Protein AF-A0A538P0R5-F1 (afdb_monomer_lite)

Sequence (95 aa):
RDFSPERFTDYALKLREGIENMRKLVYAFYNPNFSFRELTNKYPDLAGLVTDCLSGDVNKDFSRLWAAIDEFAPVPKPLPYGQPFSMLKTDTQSA

Structure (mmCIF, N/CA/C/O backbone):
data_AF-A0A538P0R5-F1
#
_entry.id   AF-A0A538P0R5-F1
#
loop_
_atom_site.group_PDB
_atom_site.id
_atom_site.type_symbol
_atom_site.label_atom_id
_atom_site.label_alt_id
_atom_site.label_comp_id
_atom_site.label_asym_id
_atom_site.label_entity_id
_atom_site.label_seq_id
_atom_site.pdbx_PDB_ins_code
_atom_site.Cartn_x
_atom_site.Cartn_y
_atom_site.Cartn_z
_atom_site.occupancy
_atom_site.B_iso_or_equiv
_atom_site.auth_seq_id
_atom_site.auth_comp_id
_atom_site.auth_asym_id
_atom_site.auth_atom_id
_atom_site.pdbx_PDB_model_num
ATOM 1 N N . ARG A 1 1 ? 23.349 -11.059 -26.737 1.00 85.12 1 ARG A N 1
ATOM 2 C CA . ARG A 1 1 ? 22.631 -10.921 -25.447 1.00 85.12 1 ARG A CA 1
ATOM 3 C C . ARG A 1 1 ? 21.596 -9.827 -25.640 1.00 85.12 1 ARG A C 1
ATOM 5 O O . ARG A 1 1 ? 21.954 -8.811 -26.216 1.00 85.12 1 ARG A O 1
ATOM 12 N N . ASP A 1 2 ? 20.347 -10.080 -25.272 1.00 92.75 2 ASP A N 1
ATOM 13 C CA . ASP A 1 2 ? 19.227 -9.163 -25.500 1.00 92.75 2 ASP A CA 1
ATOM 14 C C . ASP A 1 2 ? 19.040 -8.240 -24.285 1.00 92.75 2 ASP A C 1
ATOM 16 O O . ASP A 1 2 ? 18.983 -8.718 -23.151 1.00 92.75 2 ASP A O 1
ATOM 20 N N . PHE A 1 3 ? 18.998 -6.933 -24.535 1.00 92.62 3 PHE A N 1
ATOM 21 C CA . PHE A 1 3 ? 18.833 -5.867 -23.540 1.00 92.62 3 PHE A CA 1
ATOM 22 C C . PHE A 1 3 ? 17.717 -4.893 -23.938 1.00 92.62 3 PHE A C 1
ATOM 24 O O . PHE A 1 3 ? 17.699 -3.746 -23.494 1.00 92.62 3 PHE A O 1
ATOM 31 N N . SER A 1 4 ? 16.819 -5.334 -24.816 1.00 91.44 4 SER A N 1
ATOM 32 C CA . SER A 1 4 ? 15.667 -4.551 -25.245 1.00 91.44 4 SER A CA 1
ATOM 33 C C . SER A 1 4 ? 14.738 -4.221 -24.056 1.00 91.44 4 SER A C 1
ATOM 35 O O . SER A 1 4 ? 14.657 -5.011 -23.105 1.00 91.44 4 SER A O 1
ATOM 37 N N . PRO A 1 5 ? 14.065 -3.051 -24.042 1.00 88.88 5 PRO A N 1
ATOM 38 C CA . PRO A 1 5 ? 13.202 -2.621 -22.934 1.00 88.88 5 PRO A CA 1
ATOM 39 C C . PRO A 1 5 ? 12.126 -3.641 -22.542 1.00 88.88 5 PRO A C 1
ATOM 41 O O . PRO A 1 5 ? 11.789 -3.775 -21.365 1.00 88.88 5 PRO A O 1
ATOM 44 N N . GLU A 1 6 ? 11.629 -4.406 -23.511 1.00 90.94 6 GLU A N 1
ATOM 45 C CA . GLU A 1 6 ? 10.592 -5.424 -23.352 1.00 90.94 6 GLU A CA 1
ATOM 46 C C . GLU A 1 6 ? 11.011 -6.503 -22.347 1.00 90.94 6 GLU A C 1
ATOM 48 O O . GLU A 1 6 ? 10.171 -7.030 -21.612 1.00 90.94 6 GLU A O 1
ATOM 53 N N . ARG A 1 7 ? 12.320 -6.776 -22.238 1.00 93.69 7 ARG A N 1
ATOM 54 C CA . ARG A 1 7 ? 12.894 -7.708 -21.254 1.00 93.69 7 ARG A CA 1
ATOM 55 C C . ARG A 1 7 ? 12.687 -7.268 -19.804 1.00 93.69 7 ARG A C 1
ATOM 57 O O . ARG A 1 7 ? 12.810 -8.103 -18.911 1.00 93.69 7 ARG A O 1
ATOM 64 N N . PHE A 1 8 ? 12.372 -5.996 -19.567 1.00 91.88 8 PHE A N 1
ATOM 65 C CA . PHE A 1 8 ? 12.157 -5.415 -18.241 1.00 91.88 8 PHE A CA 1
ATOM 66 C C . PHE A 1 8 ? 10.674 -5.195 -17.907 1.00 91.88 8 PHE A C 1
ATOM 68 O O . PHE A 1 8 ? 10.377 -4.670 -16.834 1.00 91.88 8 PHE A O 1
ATOM 75 N N . THR A 1 9 ? 9.742 -5.605 -18.777 1.00 91.88 9 THR A N 1
ATOM 76 C CA . THR A 1 9 ? 8.295 -5.362 -18.608 1.00 91.88 9 THR A CA 1
ATOM 77 C C . THR A 1 9 ? 7.771 -5.875 -17.266 1.00 91.88 9 THR A C 1
ATOM 79 O O . THR A 1 9 ? 7.182 -5.109 -16.503 1.00 91.88 9 THR A O 1
ATOM 82 N N . ASP A 1 10 ? 8.054 -7.135 -16.929 1.00 93.25 10 ASP A N 1
ATOM 83 C CA . ASP A 1 10 ? 7.596 -7.752 -15.677 1.00 93.25 10 ASP A CA 1
ATOM 84 C C . ASP A 1 10 ? 8.197 -7.076 -14.442 1.00 93.25 10 ASP A C 1
ATOM 86 O O . ASP A 1 10 ? 7.523 -6.888 -13.429 1.00 93.25 10 ASP A O 1
ATOM 90 N N . TYR A 1 11 ? 9.471 -6.685 -14.525 1.00 92.50 11 TYR A N 1
ATOM 91 C CA . TYR A 1 11 ? 10.142 -5.949 -13.457 1.00 92.50 11 TYR A CA 1
ATOM 92 C C . TYR A 1 11 ? 9.487 -4.580 -13.242 1.00 92.50 11 TYR A C 1
ATOM 94 O O . TYR A 1 11 ? 9.173 -4.218 -12.110 1.00 92.50 11 TYR A O 1
ATOM 102 N N . ALA A 1 12 ? 9.227 -3.840 -14.322 1.00 91.81 12 ALA A N 1
ATOM 103 C CA . ALA A 1 12 ? 8.594 -2.528 -14.262 1.00 91.81 12 ALA A CA 1
ATOM 104 C C . ALA A 1 12 ? 7.144 -2.598 -13.755 1.00 91.81 12 ALA A C 1
ATOM 106 O O . ALA A 1 12 ? 6.697 -1.682 -13.067 1.00 91.81 12 ALA A O 1
ATOM 107 N N . LEU A 1 13 ? 6.393 -3.656 -14.079 1.00 90.81 13 LEU A N 1
ATOM 108 C CA . LEU A 1 13 ? 5.053 -3.891 -13.525 1.00 90.81 13 LEU A CA 1
ATOM 109 C C . LEU A 1 13 ? 5.112 -4.081 -12.005 1.00 90.81 13 LEU A C 1
ATOM 111 O O . LEU A 1 13 ? 4.506 -3.295 -11.278 1.00 90.81 13 LEU A O 1
ATOM 115 N N . LYS A 1 14 ? 5.932 -5.027 -11.530 1.00 91.62 14 LYS A N 1
ATOM 116 C CA . LYS A 1 14 ? 6.095 -5.308 -10.093 1.00 91.62 14 LYS A CA 1
ATOM 117 C C . LYS A 1 14 ? 6.578 -4.090 -9.310 1.00 91.62 14 LYS A C 1
ATOM 119 O O . LYS A 1 14 ? 6.047 -3.775 -8.251 1.00 91.62 14 LYS A O 1
ATOM 124 N N . LEU A 1 15 ? 7.563 -3.366 -9.846 1.00 91.75 15 LEU A N 1
ATOM 125 C CA . LEU A 1 15 ? 8.090 -2.161 -9.208 1.00 91.75 15 LEU A CA 1
ATOM 126 C C . LEU A 1 15 ? 6.999 -1.097 -9.021 1.00 91.75 15 LEU A C 1
ATOM 128 O O . LEU A 1 15 ? 6.912 -0.487 -7.958 1.00 91.75 15 LEU A O 1
ATOM 132 N N . ARG A 1 16 ? 6.153 -0.879 -10.035 1.00 91.31 16 ARG A N 1
ATOM 133 C CA . ARG A 1 16 ? 5.061 0.101 -9.958 1.00 91.31 16 ARG A CA 1
ATOM 134 C C . ARG A 1 16 ? 3.981 -0.300 -8.967 1.00 91.31 16 ARG A C 1
ATOM 136 O O . ARG A 1 16 ? 3.530 0.555 -8.213 1.00 91.31 16 ARG A O 1
ATOM 143 N N . GLU A 1 17 ? 3.594 -1.571 -8.947 1.00 90.81 17 GLU A N 1
ATOM 144 C CA . GLU A 1 17 ? 2.637 -2.097 -7.967 1.00 90.81 17 GLU A CA 1
ATOM 145 C C . GLU A 1 17 ? 3.137 -1.875 -6.533 1.00 90.81 17 GLU A C 1
ATOM 147 O O . GLU A 1 17 ? 2.416 -1.307 -5.708 1.00 90.81 17 GLU A O 1
ATOM 152 N N . GLY A 1 18 ? 4.400 -2.218 -6.263 1.00 91.75 18 GLY A N 1
ATOM 153 C CA . GLY A 1 18 ? 5.025 -1.990 -4.961 1.00 91.75 18 GLY A CA 1
ATOM 154 C C . GLY A 1 18 ? 5.089 -0.509 -4.568 1.00 91.75 18 GLY A C 1
ATOM 155 O O . GLY A 1 18 ? 4.754 -0.155 -3.436 1.00 91.75 18 GLY A O 1
ATOM 156 N N . ILE A 1 19 ? 5.457 0.378 -5.503 1.00 92.31 19 ILE A N 1
ATOM 157 C CA . ILE A 1 19 ? 5.474 1.834 -5.271 1.00 92.31 19 ILE A CA 1
ATOM 158 C C . ILE A 1 19 ? 4.070 2.356 -4.945 1.00 92.31 19 ILE A C 1
ATOM 160 O O . ILE A 1 19 ? 3.916 3.152 -4.018 1.00 92.31 19 ILE A O 1
ATOM 164 N N . GLU A 1 20 ? 3.038 1.909 -5.662 1.00 93.12 20 GLU A N 1
ATOM 165 C CA . GLU A 1 20 ? 1.659 2.329 -5.401 1.00 93.12 20 GLU A CA 1
ATOM 166 C C . GLU A 1 20 ? 1.156 1.856 -4.031 1.00 93.12 20 GLU A C 1
ATOM 168 O O . GLU A 1 20 ? 0.497 2.623 -3.324 1.00 93.12 20 GLU A O 1
ATOM 173 N N . ASN A 1 21 ? 1.510 0.639 -3.610 1.00 92.81 21 ASN A N 1
ATOM 174 C CA . ASN A 1 21 ? 1.198 0.142 -2.269 1.00 92.81 21 ASN A CA 1
ATOM 175 C C . ASN A 1 21 ? 1.907 0.963 -1.177 1.00 92.81 21 ASN A C 1
ATOM 177 O O . ASN A 1 21 ? 1.263 1.395 -0.220 1.00 92.81 21 ASN A O 1
ATOM 181 N N . MET A 1 22 ? 3.194 1.280 -1.357 1.00 92.00 22 MET A N 1
ATOM 182 C CA . MET A 1 22 ? 3.929 2.161 -0.439 1.00 92.00 22 MET A CA 1
ATOM 183 C C . MET A 1 22 ? 3.333 3.566 -0.371 1.00 92.00 22 MET A C 1
ATOM 185 O O . MET A 1 22 ? 3.211 4.143 0.708 1.00 92.00 22 MET A O 1
ATOM 189 N N . ARG A 1 23 ? 2.922 4.122 -1.513 1.00 93.38 23 ARG A N 1
ATOM 190 C CA . ARG A 1 23 ? 2.303 5.447 -1.575 1.00 93.38 23 ARG A CA 1
ATOM 191 C C . ARG A 1 23 ? 1.000 5.483 -0.779 1.00 93.38 23 ARG A C 1
ATOM 193 O O . ARG A 1 23 ? 0.810 6.395 0.018 1.00 93.38 23 ARG A O 1
ATOM 200 N N . LYS A 1 24 ? 0.129 4.483 -0.938 1.00 93.50 24 LYS A N 1
ATOM 201 C CA . LYS A 1 24 ? -1.110 4.371 -0.148 1.00 93.50 24 LYS A CA 1
ATOM 202 C C . LYS A 1 24 ? -0.821 4.264 1.348 1.00 93.50 24 LYS A C 1
ATOM 204 O O . LYS A 1 24 ? -1.448 4.973 2.130 1.00 93.50 24 LYS A O 1
ATOM 209 N N . LEU A 1 25 ? 0.160 3.444 1.728 1.00 92.38 25 LEU A N 1
ATOM 210 C CA . LEU A 1 25 ? 0.575 3.271 3.120 1.00 92.38 25 LEU A CA 1
ATOM 211 C C . LEU A 1 25 ? 1.037 4.589 3.752 1.00 92.38 25 LEU A C 1
ATOM 213 O O . LEU A 1 25 ? 0.576 4.942 4.833 1.00 92.38 25 LEU A O 1
ATOM 217 N N . VAL A 1 26 ? 1.918 5.328 3.073 1.00 93.25 26 VAL A N 1
ATOM 218 C CA . VAL A 1 26 ? 2.438 6.618 3.556 1.00 93.25 26 VAL A CA 1
ATOM 219 C C . VAL A 1 26 ? 1.306 7.633 3.723 1.00 93.25 26 VAL A C 1
ATOM 221 O O . VAL A 1 26 ? 1.236 8.309 4.746 1.00 93.25 26 VAL A O 1
ATOM 224 N N . TYR A 1 27 ? 0.390 7.715 2.754 1.00 93.62 27 TYR A N 1
ATOM 225 C CA . TYR A 1 27 ? -0.758 8.625 2.832 1.00 93.62 27 TYR A CA 1
ATOM 226 C C . TYR A 1 27 ? -1.693 8.286 3.996 1.00 93.62 27 TYR A C 1
ATOM 228 O O . TYR A 1 27 ? -2.144 9.195 4.693 1.00 93.62 27 TYR A O 1
ATOM 236 N N . ALA A 1 28 ? -1.959 6.999 4.230 1.00 94.06 28 ALA A N 1
ATOM 237 C CA . ALA A 1 28 ? -2.746 6.560 5.375 1.00 94.06 28 ALA A CA 1
ATOM 238 C C . ALA A 1 28 ? -2.029 6.877 6.695 1.00 94.06 28 ALA A C 1
ATOM 240 O O . ALA A 1 28 ? -2.625 7.474 7.582 1.00 94.06 28 ALA A O 1
ATOM 241 N N . PHE A 1 29 ? -0.738 6.551 6.802 1.00 92.25 29 PHE A N 1
ATOM 242 C CA . PHE A 1 29 ? 0.054 6.737 8.020 1.00 92.25 29 PHE A CA 1
ATOM 243 C C . PHE A 1 29 ? 0.113 8.190 8.500 1.00 92.25 29 PHE A C 1
ATOM 245 O O . PHE A 1 29 ? 0.032 8.443 9.698 1.00 92.25 29 PHE A O 1
ATOM 252 N N . TYR A 1 30 ? 0.243 9.144 7.576 1.00 93.94 30 TYR A N 1
ATOM 253 C CA . TYR A 1 30 ? 0.278 10.569 7.915 1.00 93.94 30 TYR A CA 1
ATOM 254 C C . TYR A 1 30 ? -1.109 11.209 8.045 1.00 93.94 30 TYR A C 1
ATOM 256 O O . TYR A 1 30 ? -1.202 12.406 8.326 1.00 93.94 30 TYR A O 1
ATOM 264 N N . ASN A 1 31 ? -2.193 10.453 7.858 1.00 94.81 31 ASN A N 1
ATOM 265 C CA . ASN A 1 31 ? -3.524 10.972 8.120 1.00 94.81 31 ASN A CA 1
ATOM 266 C C . ASN A 1 31 ? -3.771 11.049 9.640 1.00 94.81 31 ASN A C 1
ATOM 268 O O . ASN A 1 31 ? -3.645 10.033 10.321 1.00 94.81 31 ASN A O 1
ATOM 272 N N . PRO A 1 32 ? -4.175 12.210 10.187 1.00 93.88 32 PRO A N 1
ATOM 273 C CA . PRO A 1 32 ? -4.382 12.367 11.628 1.00 93.88 32 PRO A CA 1
ATOM 274 C C . PRO A 1 32 ? -5.504 11.486 12.199 1.00 93.88 32 PRO A C 1
ATOM 276 O O . PRO A 1 32 ? -5.526 11.251 13.403 1.00 93.88 32 PRO A O 1
ATOM 279 N N . ASN A 1 33 ? -6.418 10.995 11.356 1.00 91.44 33 ASN A N 1
ATOM 280 C CA . ASN A 1 33 ? -7.532 10.133 11.753 1.00 91.44 33 ASN A CA 1
ATOM 281 C C . ASN A 1 33 ? -7.213 8.636 11.606 1.00 91.44 33 ASN A C 1
ATOM 283 O O . ASN A 1 33 ? -8.100 7.803 11.782 1.00 91.44 33 ASN A O 1
ATOM 287 N N . PHE A 1 34 ? -5.979 8.279 11.239 1.00 94.62 34 PHE A N 1
ATOM 288 C CA . PHE A 1 34 ? -5.588 6.892 11.027 1.00 94.62 34 PHE A CA 1
ATOM 289 C C . PHE A 1 34 ? -4.716 6.353 12.159 1.00 94.62 34 PHE A C 1
ATOM 291 O O . PHE A 1 34 ? -3.747 6.973 12.593 1.00 94.62 34 PHE A O 1
ATOM 298 N N . SER A 1 35 ? -5.019 5.126 12.580 1.00 94.06 35 SER A N 1
ATOM 299 C CA . SER A 1 35 ? -4.231 4.376 13.550 1.00 94.06 35 SER A CA 1
ATOM 300 C C . SER A 1 35 ? -4.223 2.894 13.193 1.00 94.06 35 SER A C 1
ATOM 302 O O . SER A 1 35 ? -5.270 2.249 13.120 1.00 94.06 35 SER A O 1
ATOM 304 N N . PHE A 1 36 ? -3.032 2.305 13.053 1.00 92.94 36 PHE A N 1
ATOM 305 C CA . PHE A 1 36 ? -2.894 0.857 12.840 1.00 92.94 36 PHE A CA 1
ATOM 306 C C . PHE A 1 36 ? -3.498 0.031 13.981 1.00 92.94 36 PHE A C 1
ATOM 308 O O . PHE A 1 36 ? -3.983 -1.079 13.758 1.00 92.94 36 PHE A O 1
ATOM 315 N N . ARG A 1 37 ? -3.502 0.572 15.205 1.00 94.12 37 ARG A N 1
ATOM 316 C CA . ARG A 1 37 ? -4.145 -0.078 16.351 1.00 94.12 37 ARG A CA 1
ATOM 317 C C . ARG A 1 37 ? -5.659 -0.119 16.169 1.00 94.12 37 ARG A C 1
ATOM 319 O O . ARG A 1 37 ? -6.265 -1.156 16.387 1.00 94.12 37 ARG A O 1
ATOM 326 N N . GLU A 1 38 ? -6.271 0.990 15.769 1.00 95.88 38 GLU A N 1
ATOM 327 C CA . GLU A 1 38 ? -7.724 1.054 15.570 1.00 95.88 38 GLU A CA 1
ATOM 328 C C . GLU A 1 38 ? -8.163 0.179 14.394 1.00 95.88 38 GLU A C 1
ATOM 330 O O . GLU A 1 38 ? -9.148 -0.553 14.508 1.00 95.88 38 GLU A O 1
ATOM 335 N N . LEU A 1 39 ? -7.372 0.167 13.316 1.00 95.50 39 LEU A N 1
ATOM 336 C CA . LEU A 1 39 ? -7.574 -0.724 12.178 1.00 95.50 39 LEU A CA 1
ATOM 337 C C . LEU A 1 39 ? -7.558 -2.197 12.606 1.00 95.50 39 LEU A C 1
ATOM 339 O O . LEU A 1 39 ? -8.498 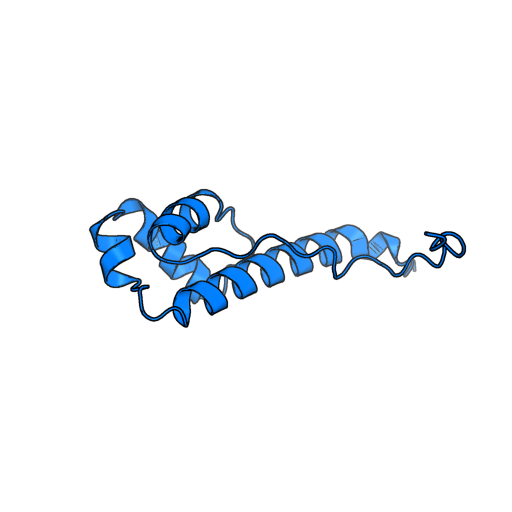-2.924 12.305 1.00 95.50 39 LEU A O 1
ATOM 343 N N . THR A 1 40 ? -6.519 -2.638 13.321 1.00 95.06 40 THR A N 1
ATOM 344 C CA . THR A 1 40 ? -6.385 -4.047 13.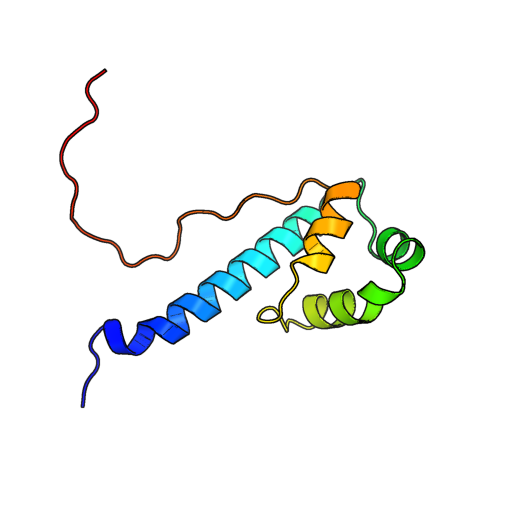743 1.00 95.06 40 THR A CA 1
ATOM 345 C C . THR A 1 40 ? -7.358 -4.435 14.858 1.00 95.06 40 THR A C 1
ATOM 347 O O . THR A 1 40 ? -7.754 -5.593 14.936 1.00 95.06 40 THR A O 1
ATOM 350 N N . ASN A 1 41 ? -7.828 -3.485 15.672 1.00 96.06 41 ASN A N 1
ATOM 351 C CA . ASN A 1 41 ? -8.926 -3.723 16.613 1.00 96.06 41 ASN A CA 1
ATOM 352 C C . ASN A 1 41 ? -10.254 -3.998 15.887 1.00 96.06 41 ASN A C 1
ATOM 354 O O . ASN A 1 41 ? -11.009 -4.871 16.311 1.00 96.06 41 ASN A O 1
ATOM 358 N N . LYS A 1 42 ? -10.551 -3.255 14.810 1.00 96.62 42 LYS A N 1
ATOM 359 C CA . LYS A 1 42 ? -11.776 -3.437 14.012 1.00 96.62 42 LYS A CA 1
ATOM 360 C C . LYS A 1 42 ? -11.683 -4.636 13.064 1.00 96.62 42 LYS A C 1
ATOM 362 O O . LYS A 1 42 ? -12.672 -5.338 12.872 1.00 96.62 42 LYS A O 1
ATOM 367 N N . TYR A 1 43 ? -10.500 -4.875 12.502 1.00 96.56 43 TYR A N 1
ATOM 368 C CA . TYR A 1 43 ? -10.209 -5.942 11.545 1.00 96.56 43 TYR A CA 1
ATOM 369 C C . TYR A 1 43 ? -8.982 -6.762 11.985 1.00 96.56 43 TYR A C 1
ATOM 371 O O . TYR A 1 43 ? -7.880 -6.572 11.455 1.00 96.56 43 TYR A O 1
ATOM 379 N N . PRO A 1 44 ? -9.141 -7.671 12.967 1.00 94.62 44 PRO A N 1
ATOM 380 C CA . PRO A 1 44 ? -8.029 -8.457 13.509 1.00 94.62 44 PRO A CA 1
ATOM 381 C C . PRO A 1 44 ? -7.340 -9.354 12.475 1.00 94.62 44 PRO A C 1
ATOM 383 O O . PRO A 1 44 ? -6.143 -9.617 12.579 1.00 94.62 44 PRO A O 1
ATOM 386 N N . ASP A 1 45 ? -8.075 -9.787 11.448 1.00 94.50 45 ASP A N 1
ATOM 387 C CA . ASP A 1 45 ? -7.576 -10.577 10.319 1.00 94.50 45 ASP A CA 1
ATOM 388 C C . ASP A 1 45 ? -6.515 -9.836 9.487 1.00 94.50 45 ASP A C 1
ATOM 390 O O . ASP A 1 45 ? -5.674 -10.470 8.851 1.00 94.50 45 ASP A O 1
ATOM 394 N N . LEU A 1 46 ? -6.496 -8.499 9.532 1.00 94.75 46 LEU A N 1
ATOM 395 C CA . LEU A 1 46 ? -5.551 -7.681 8.767 1.00 94.75 46 LEU A CA 1
ATOM 396 C C . LEU A 1 46 ? -4.210 -7.473 9.468 1.00 94.75 46 LEU A C 1
ATOM 398 O O . LEU A 1 46 ? -3.302 -6.921 8.850 1.00 94.75 46 LE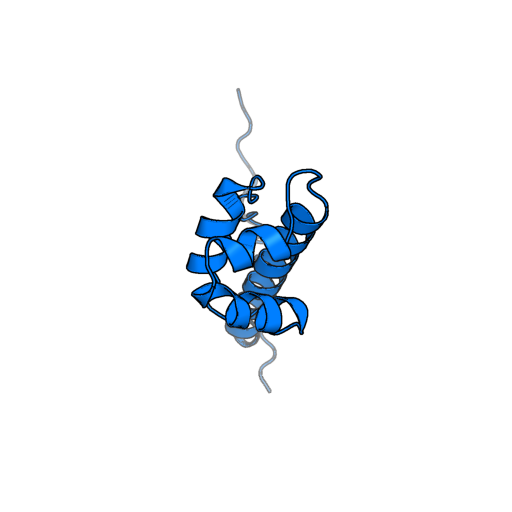U A O 1
ATOM 402 N N . ALA A 1 47 ? -4.046 -7.916 10.718 1.00 92.62 47 ALA A N 1
ATOM 403 C CA . ALA A 1 47 ? -2.801 -7.719 11.462 1.00 92.62 47 ALA A CA 1
ATOM 404 C C . ALA A 1 47 ? -1.581 -8.281 10.710 1.00 92.62 47 ALA A C 1
ATOM 406 O O . ALA A 1 47 ? -0.564 -7.599 10.603 1.00 92.62 47 ALA A O 1
ATOM 407 N N . GLY A 1 48 ? -1.713 -9.469 10.106 1.00 91.75 48 GLY A N 1
ATOM 408 C CA . GLY A 1 48 ? -0.657 -10.061 9.278 1.00 91.75 48 GLY A CA 1
ATOM 409 C C . GLY A 1 48 ? -0.326 -9.218 8.043 1.00 91.75 48 GLY A C 1
ATOM 410 O O . GLY A 1 48 ? 0.842 -8.946 7.784 1.00 91.75 48 GLY A O 1
ATOM 411 N N . LEU A 1 49 ? -1.346 -8.716 7.336 1.00 91.00 49 LEU A N 1
ATOM 412 C CA . LEU A 1 49 ? -1.156 -7.855 6.162 1.00 91.00 49 LEU A CA 1
ATOM 413 C C . LEU A 1 49 ? -0.503 -6.515 6.524 1.00 91.00 49 LEU A C 1
ATOM 415 O O . LEU A 1 49 ? 0.332 -6.017 5.774 1.00 91.00 49 LEU A O 1
ATOM 419 N N . VAL A 1 50 ? -0.847 -5.936 7.677 1.00 90.69 50 VAL A N 1
ATOM 420 C CA . VAL A 1 50 ? -0.199 -4.716 8.179 1.00 90.69 50 VAL A CA 1
ATOM 421 C C . VAL A 1 50 ? 1.281 -4.976 8.463 1.00 90.69 50 VAL A C 1
ATOM 423 O O . VAL A 1 50 ? 2.124 -4.183 8.045 1.00 90.69 50 VAL A O 1
ATOM 426 N N . THR A 1 51 ? 1.615 -6.088 9.124 1.00 90.12 51 THR A N 1
ATOM 427 C CA . THR A 1 51 ? 3.011 -6.470 9.384 1.00 90.12 51 THR A CA 1
ATOM 428 C C . THR A 1 51 ? 3.788 -6.692 8.089 1.00 90.12 51 THR A C 1
ATOM 430 O O . THR A 1 51 ? 4.873 -6.131 7.939 1.00 90.12 51 THR A O 1
ATOM 433 N N . ASP A 1 52 ? 3.223 -7.439 7.141 1.00 89.94 52 ASP A N 1
ATOM 434 C CA . ASP A 1 52 ? 3.836 -7.686 5.834 1.00 89.94 52 ASP A CA 1
ATOM 435 C C . ASP A 1 52 ? 4.129 -6.367 5.107 1.00 89.94 52 ASP A C 1
ATOM 437 O O . ASP A 1 52 ? 5.264 -6.114 4.695 1.00 89.94 52 ASP A O 1
ATOM 441 N N . CYS A 1 53 ? 3.135 -5.479 5.043 1.00 86.94 53 CYS A N 1
ATOM 442 C CA . CYS A 1 53 ? 3.253 -4.179 4.392 1.00 86.94 53 CYS A CA 1
ATOM 443 C C . CYS A 1 53 ? 4.330 -3.295 5.048 1.00 86.94 53 CYS A C 1
ATOM 445 O O . CYS A 1 53 ? 5.181 -2.738 4.355 1.00 86.94 53 CYS A O 1
ATOM 447 N N . LEU A 1 54 ? 4.354 -3.214 6.386 1.00 87.44 54 LEU A N 1
ATOM 448 C CA . LEU A 1 54 ? 5.335 -2.420 7.139 1.00 87.44 54 LEU A CA 1
ATOM 449 C C . LEU A 1 54 ? 6.757 -2.995 7.082 1.00 87.44 54 LEU A C 1
ATOM 451 O O . LEU A 1 54 ? 7.723 -2.246 7.214 1.00 87.44 54 LEU A O 1
ATOM 455 N N . SER A 1 55 ? 6.897 -4.306 6.873 1.00 89.00 55 SER A N 1
ATOM 456 C CA . SER A 1 55 ? 8.197 -4.967 6.699 1.00 89.00 55 SER A CA 1
ATOM 457 C C . SER A 1 55 ? 8.805 -4.771 5.303 1.00 89.00 55 SER A C 1
ATOM 459 O O . SER A 1 55 ? 9.960 -5.132 5.081 1.00 89.00 55 SER A O 1
ATOM 461 N N . GLY A 1 56 ? 8.050 -4.169 4.376 1.00 83.12 56 GLY A N 1
ATOM 462 C CA . GLY A 1 56 ? 8.480 -3.905 3.003 1.00 83.12 56 GLY A CA 1
ATOM 463 C C . GLY A 1 56 ? 8.062 -4.973 1.990 1.00 83.12 56 GLY A C 1
ATOM 464 O O . GLY A 1 56 ? 8.463 -4.887 0.829 1.00 83.12 56 GLY A O 1
ATOM 465 N N . ASP A 1 57 ? 7.230 -5.945 2.375 1.00 88.81 57 ASP A N 1
ATOM 466 C CA . ASP A 1 57 ? 6.653 -6.920 1.444 1.00 88.81 57 ASP A CA 1
ATOM 467 C C . ASP A 1 57 ? 5.448 -6.322 0.703 1.00 88.81 57 ASP A C 1
ATOM 469 O O . ASP A 1 57 ? 4.284 -6.618 0.964 1.00 88.81 57 ASP A O 1
ATOM 473 N N . VAL A 1 58 ? 5.745 -5.400 -0.211 1.00 85.31 58 VAL A N 1
ATOM 474 C CA . VAL A 1 58 ? 4.758 -4.521 -0.861 1.00 85.31 58 VAL A CA 1
ATOM 475 C C . VAL A 1 58 ? 4.164 -5.101 -2.144 1.00 85.31 58 VAL A C 1
ATOM 477 O O . VAL A 1 58 ? 3.351 -4.443 -2.785 1.00 85.31 58 VAL A O 1
ATOM 480 N N . ASN A 1 59 ? 4.550 -6.319 -2.528 1.00 83.81 59 ASN A N 1
ATOM 481 C CA . ASN A 1 59 ? 4.123 -6.963 -3.779 1.00 83.81 59 ASN A CA 1
ATOM 482 C C . ASN A 1 59 ? 3.013 -8.011 -3.568 1.00 83.81 59 ASN A C 1
ATOM 484 O O . ASN A 1 59 ? 2.761 -8.836 -4.445 1.00 83.81 59 ASN A O 1
ATOM 488 N N . LYS A 1 60 ? 2.365 -8.000 -2.400 1.00 85.81 60 LYS A N 1
ATOM 489 C CA . LYS A 1 60 ? 1.198 -8.828 -2.080 1.00 85.81 60 LYS A CA 1
ATOM 490 C C . LYS A 1 60 ? -0.105 -8.143 -2.488 1.00 85.81 60 LYS A C 1
ATOM 492 O O . LYS A 1 60 ? -0.164 -6.927 -2.684 1.00 85.81 60 LYS A O 1
ATOM 497 N N . ASP A 1 61 ? -1.171 -8.935 -2.575 1.00 88.69 61 ASP A N 1
ATOM 498 C CA . ASP A 1 61 ? -2.513 -8.390 -2.741 1.00 88.69 61 ASP A CA 1
ATOM 499 C C . ASP A 1 61 ? -2.990 -7.735 -1.437 1.00 88.69 61 ASP A C 1
ATOM 501 O O . ASP A 1 61 ? -3.413 -8.393 -0.486 1.00 88.69 61 ASP A O 1
ATOM 505 N N . PHE A 1 62 ? -2.925 -6.407 -1.413 1.00 91.88 62 PHE A N 1
ATOM 506 C CA . PHE A 1 62 ? -3.406 -5.575 -0.314 1.00 91.88 62 PHE A CA 1
ATOM 507 C C . PHE A 1 62 ? -4.797 -4.991 -0.572 1.00 91.88 62 PHE A C 1
ATOM 509 O O . PHE A 1 62 ? -5.221 -4.098 0.159 1.00 91.88 62 PHE A O 1
ATOM 516 N N . SER A 1 63 ? -5.543 -5.469 -1.574 1.00 92.25 63 SER A N 1
ATOM 517 C CA . SER A 1 63 ? -6.868 -4.922 -1.913 1.00 92.25 63 SER A CA 1
ATOM 518 C C . SER A 1 63 ? -7.802 -4.878 -0.703 1.00 92.25 63 SER A C 1
ATOM 520 O O . SER A 1 63 ? -8.463 -3.867 -0.458 1.00 92.25 63 SER A O 1
ATOM 522 N N . ARG A 1 64 ? -7.789 -5.939 0.117 1.00 94.31 64 ARG A N 1
ATOM 523 C CA . ARG A 1 64 ? -8.560 -5.997 1.365 1.00 94.31 64 ARG A CA 1
ATOM 524 C C . ARG A 1 64 ? -8.077 -4.984 2.408 1.00 94.31 64 ARG A C 1
ATOM 526 O O . ARG A 1 64 ? -8.913 -4.355 3.055 1.00 94.31 64 ARG A O 1
ATOM 533 N N . LEU A 1 65 ? -6.760 -4.820 2.557 1.00 94.25 65 LEU A N 1
ATOM 534 C CA . LEU A 1 65 ? -6.156 -3.851 3.474 1.00 94.25 65 LEU A CA 1
ATOM 535 C C . LEU A 1 65 ? -6.540 -2.419 3.080 1.00 94.25 65 LEU A C 1
ATOM 537 O O . LEU A 1 65 ? -6.999 -1.658 3.925 1.00 94.25 65 LEU A O 1
ATOM 541 N N . TRP A 1 66 ? -6.425 -2.071 1.796 1.00 94.88 66 TRP A N 1
ATOM 542 C CA . TRP A 1 66 ? -6.777 -0.739 1.300 1.00 94.88 66 TRP A CA 1
ATOM 543 C C . TRP A 1 66 ? -8.262 -0.432 1.454 1.00 94.88 66 TRP A C 1
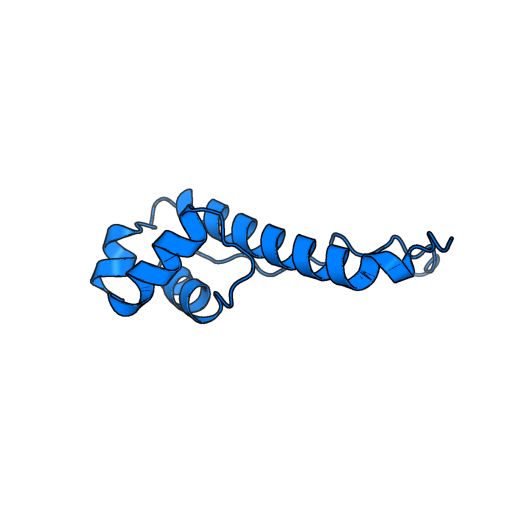ATOM 545 O O . TRP A 1 66 ? -8.592 0.664 1.887 1.00 94.88 66 TRP A O 1
ATOM 555 N N . ALA A 1 67 ? -9.144 -1.398 1.184 1.00 95.00 67 ALA A N 1
ATOM 556 C CA . ALA A 1 67 ? -10.578 -1.224 1.404 1.00 95.00 67 ALA A CA 1
ATOM 557 C C . ALA A 1 67 ? -10.913 -0.931 2.877 1.00 95.00 67 ALA A C 1
ATOM 559 O O . ALA A 1 67 ? -11.769 -0.101 3.155 1.00 95.00 67 ALA A O 1
ATOM 560 N N . ALA A 1 68 ? -10.226 -1.585 3.819 1.00 95.19 68 ALA A N 1
ATOM 561 C CA . ALA 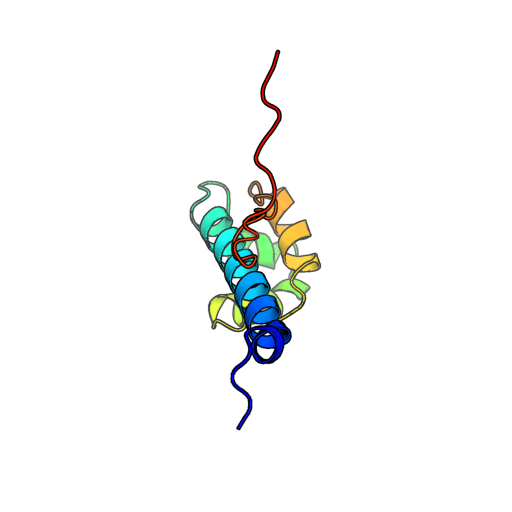A 1 68 ? -10.421 -1.336 5.245 1.00 95.19 68 ALA A CA 1
ATOM 562 C C . ALA A 1 68 ? -9.834 0.010 5.698 1.00 95.19 68 ALA A C 1
ATOM 564 O O . ALA A 1 68 ? -10.439 0.691 6.520 1.00 95.19 68 ALA A O 1
ATOM 565 N N . ILE A 1 69 ? -8.670 0.401 5.170 1.00 94.69 69 ILE A N 1
ATOM 566 C CA . ILE A 1 69 ? -8.031 1.691 5.475 1.00 94.69 69 ILE A CA 1
ATOM 567 C C . ILE A 1 69 ? -8.869 2.867 4.961 1.00 94.69 69 ILE A C 1
ATOM 569 O O . ILE A 1 69 ? -8.926 3.887 5.645 1.00 94.69 69 ILE A O 1
ATOM 573 N N . ASP A 1 70 ? -9.552 2.717 3.822 1.00 95.12 70 ASP A N 1
ATOM 574 C CA . ASP A 1 70 ? -10.384 3.772 3.217 1.00 95.12 70 ASP A CA 1
ATOM 575 C C . ASP A 1 70 ? -11.552 4.218 4.120 1.00 95.12 70 ASP A C 1
ATOM 577 O O . ASP A 1 70 ? -12.066 5.325 3.985 1.00 95.12 70 ASP A O 1
ATOM 581 N N . GLU A 1 71 ? -11.929 3.400 5.109 1.00 94.56 71 GLU A N 1
ATOM 582 C CA . GLU A 1 71 ? -12.907 3.768 6.142 1.00 94.56 71 GLU A CA 1
ATOM 583 C C . GLU A 1 71 ? -12.359 4.745 7.198 1.00 94.56 71 GLU A C 1
ATOM 585 O O . GLU A 1 71 ? -13.141 5.394 7.893 1.00 94.56 71 GLU A O 1
ATOM 590 N N . PHE A 1 72 ? -11.034 4.837 7.345 1.00 93.19 72 PHE A N 1
ATOM 591 C CA . PHE A 1 72 ? -10.351 5.666 8.348 1.00 93.19 72 PHE A CA 1
ATOM 592 C C . PHE A 1 72 ? -9.627 6.860 7.717 1.00 93.19 72 PHE A C 1
ATOM 594 O O . PHE A 1 72 ? -9.595 7.950 8.289 1.00 93.19 72 PHE A O 1
ATOM 601 N N . ALA A 1 73 ? -9.034 6.665 6.538 1.00 94.56 73 ALA A N 1
ATOM 602 C CA . ALA A 1 73 ? -8.285 7.685 5.821 1.00 94.56 73 ALA A CA 1
ATOM 603 C C . ALA A 1 73 ? -8.447 7.524 4.304 1.00 94.56 73 ALA A C 1
ATOM 605 O O . ALA A 1 73 ? -8.402 6.401 3.814 1.00 94.56 73 ALA A O 1
ATOM 606 N N . PRO A 1 74 ? -8.554 8.630 3.542 1.00 93.56 74 PRO A N 1
ATOM 607 C CA . PRO A 1 74 ? -8.700 8.582 2.095 1.00 93.56 74 PRO A CA 1
ATOM 608 C C . PRO A 1 74 ? -7.504 7.882 1.448 1.00 93.56 74 PRO A C 1
ATOM 610 O O . PRO A 1 74 ? -6.372 8.381 1.492 1.00 93.56 74 PRO A O 1
ATOM 613 N N . VAL A 1 75 ? -7.765 6.749 0.798 1.00 93.81 75 VAL A N 1
ATOM 614 C CA . VAL A 1 75 ? -6.749 6.025 0.036 1.00 93.81 75 VAL A CA 1
ATOM 615 C C . VAL A 1 75 ? -6.638 6.656 -1.350 1.00 93.81 75 VAL A C 1
ATOM 617 O O . VAL A 1 75 ? -7.619 6.732 -2.097 1.00 93.81 75 VAL A O 1
ATOM 620 N N . PRO A 1 76 ? -5.448 7.122 -1.759 1.00 92.75 76 PRO A N 1
ATOM 621 C CA . PRO A 1 76 ? -5.331 7.792 -3.036 1.00 92.75 76 PRO A CA 1
ATOM 622 C C . PRO A 1 76 ? -5.468 6.801 -4.201 1.00 92.75 76 PRO A C 1
ATOM 624 O O . PRO A 1 76 ? -4.946 5.683 -4.176 1.00 92.75 76 PRO A O 1
ATOM 627 N N . LYS A 1 77 ? -6.123 7.249 -5.276 1.00 92.12 77 LYS A N 1
ATOM 628 C CA . LYS A 1 77 ? -6.258 6.475 -6.519 1.00 92.12 77 LYS A CA 1
ATOM 629 C C . LYS A 1 77 ? -4.894 6.251 -7.184 1.00 92.12 77 LYS A C 1
ATOM 631 O O . LYS A 1 77 ? -4.033 7.126 -7.045 1.00 92.12 77 LYS A O 1
ATOM 636 N N . PRO A 1 78 ? -4.694 5.133 -7.909 1.00 90.06 78 PRO A N 1
ATOM 637 C CA . PRO A 1 78 ? -3.466 4.892 -8.658 1.00 90.06 78 PRO A CA 1
ATOM 638 C C . PRO A 1 78 ? -3.168 6.007 -9.656 1.00 90.06 78 PRO A C 1
ATOM 640 O O . PRO A 1 78 ? -4.081 6.543 -10.288 1.00 90.06 78 PRO A O 1
ATOM 643 N N . LEU A 1 79 ? -1.890 6.341 -9.803 1.00 89.06 79 LEU A N 1
ATOM 644 C CA . LEU A 1 79 ? -1.439 7.347 -10.757 1.00 89.06 79 LEU A CA 1
ATOM 645 C C . LEU A 1 79 ? -0.972 6.680 -12.061 1.00 89.06 79 LEU A C 1
ATOM 647 O O . LEU A 1 79 ? -0.393 5.594 -12.018 1.00 89.06 79 LEU A O 1
ATOM 651 N N . PRO A 1 80 ? -1.152 7.319 -13.231 1.00 88.44 80 PRO A N 1
ATOM 652 C CA . PRO A 1 80 ? -0.738 6.760 -14.519 1.00 88.44 80 PRO A CA 1
ATOM 653 C C . PRO A 1 80 ? 0.773 6.938 -14.784 1.00 88.44 80 PRO A C 1
ATOM 655 O O . PRO A 1 80 ? 1.184 7.196 -15.914 1.00 88.44 80 PRO A O 1
ATOM 658 N N . TYR A 1 81 ? 1.614 6.837 -13.751 1.00 86.56 81 TYR A N 1
ATOM 659 C CA . TYR A 1 81 ? 3.060 7.058 -13.843 1.00 86.56 81 TYR A CA 1
ATOM 660 C C . TYR A 1 81 ? 3.858 5.752 -13.955 1.00 86.56 81 TYR A C 1
ATOM 662 O O . TYR A 1 81 ? 3.356 4.648 -13.741 1.00 86.56 81 TYR A O 1
ATOM 670 N N . GLY A 1 82 ? 5.132 5.884 -14.335 1.00 84.38 82 GLY A N 1
ATOM 671 C CA . GLY A 1 82 ? 6.076 4.768 -14.446 1.00 84.38 82 GLY A CA 1
ATOM 672 C C . GLY A 1 82 ? 5.914 3.901 -15.699 1.00 84.38 82 GLY A C 1
ATOM 673 O O . GLY A 1 82 ? 6.639 2.922 -15.853 1.00 84.38 82 GLY A O 1
ATOM 674 N N . GLN A 1 83 ? 4.980 4.231 -16.594 1.00 85.81 83 GLN A N 1
ATOM 675 C CA . GLN A 1 83 ? 4.950 3.642 -17.933 1.00 85.81 83 GLN A CA 1
ATOM 676 C C . GLN A 1 83 ? 6.152 4.144 -18.753 1.00 85.81 83 GLN A C 1
ATOM 678 O O . GLN A 1 83 ? 6.578 5.288 -18.555 1.00 85.81 83 GLN A O 1
ATOM 683 N N . PRO A 1 84 ? 6.680 3.337 -19.692 1.00 83.00 84 PRO A N 1
ATOM 684 C CA . PRO A 1 84 ? 7.639 3.823 -20.675 1.00 83.00 84 PRO A CA 1
ATOM 685 C C . PRO A 1 84 ? 7.109 5.077 -21.371 1.00 83.00 84 PRO A C 1
ATOM 687 O O . PRO A 1 84 ? 5.932 5.151 -21.729 1.00 83.00 84 PRO A O 1
ATOM 690 N N . PHE A 1 85 ? 7.980 6.065 -21.567 1.00 79.69 85 PHE A N 1
ATOM 691 C CA . PHE A 1 85 ? 7.610 7.282 -22.275 1.00 79.69 85 PHE A CA 1
ATOM 692 C C . PHE A 1 85 ? 7.325 6.950 -23.745 1.00 79.69 85 PHE A C 1
ATOM 694 O O . PHE A 1 85 ? 8.242 6.754 -24.541 1.00 79.69 85 PHE A O 1
ATOM 701 N N . SER A 1 86 ? 6.048 6.862 -24.114 1.00 74.94 86 SER A N 1
ATOM 702 C CA . SER A 1 86 ? 5.642 6.732 -25.509 1.00 74.94 86 SER A CA 1
ATOM 703 C C . SER A 1 86 ? 5.687 8.112 -26.167 1.00 74.94 86 SER A C 1
ATOM 705 O O . SER A 1 86 ? 4.858 8.962 -25.854 1.00 74.94 86 SER A O 1
ATOM 707 N N . MET A 1 87 ? 6.604 8.337 -27.110 1.00 53.50 87 MET A N 1
ATOM 708 C CA . MET A 1 87 ? 6.724 9.591 -27.884 1.00 53.50 87 MET A CA 1
ATOM 709 C C . MET A 1 87 ? 5.519 9.915 -28.801 1.00 53.50 87 MET A C 1
ATOM 711 O O . MET A 1 87 ? 5.611 10.798 -29.646 1.00 53.50 87 MET A O 1
ATOM 715 N N . LEU A 1 88 ? 4.372 9.245 -28.659 1.00 52.19 88 LEU A N 1
ATOM 716 C CA . LEU A 1 88 ? 3.199 9.442 -29.512 1.00 52.1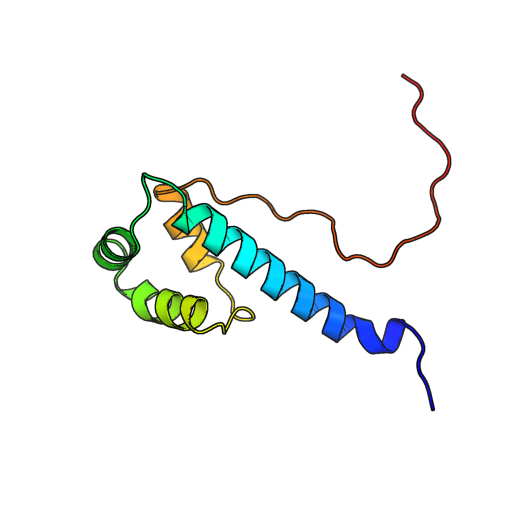9 88 LEU A CA 1
ATOM 717 C C . LEU A 1 88 ? 2.012 9.972 -28.704 1.00 52.19 88 LEU A C 1
ATOM 719 O O . LEU A 1 88 ? 1.199 9.203 -28.196 1.00 52.19 88 LEU A O 1
ATOM 723 N N . LYS A 1 89 ? 1.938 11.304 -28.607 1.00 45.94 89 LYS A N 1
ATOM 724 C CA . LYS A 1 89 ? 0.843 12.127 -29.156 1.00 45.94 89 LYS A CA 1
ATOM 725 C C . LYS A 1 89 ? 1.184 13.611 -28.985 1.00 45.94 89 LYS A C 1
ATOM 727 O O . LYS A 1 89 ? 0.870 14.234 -27.975 1.00 45.94 89 LYS A O 1
ATOM 732 N N . THR A 1 90 ? 1.817 14.171 -30.008 1.00 52.41 90 THR A N 1
ATOM 733 C CA . THR A 1 90 ? 1.466 15.516 -30.469 1.00 52.41 90 THR A CA 1
ATOM 734 C C . THR A 1 90 ? -0.013 15.505 -30.886 1.00 52.41 90 THR A C 1
ATOM 736 O O . THR A 1 90 ? -0.515 14.481 -31.348 1.00 52.41 90 THR A O 1
ATOM 739 N N . ASP A 1 91 ? -0.679 16.642 -30.698 1.00 48.66 91 ASP A N 1
ATOM 740 C CA . ASP A 1 91 ? -2.033 16.982 -31.158 1.00 48.66 91 ASP A CA 1
ATOM 741 C C . ASP A 1 91 ? -3.212 16.433 -30.334 1.00 48.66 91 ASP A C 1
ATOM 743 O O . ASP A 1 91 ? -3.778 15.372 -30.596 1.00 48.66 91 ASP A O 1
ATOM 747 N N . THR A 1 92 ? -3.655 17.215 -29.343 1.00 44.25 92 THR A N 1
ATOM 748 C CA . THR A 1 92 ? -4.922 17.985 -29.392 1.00 44.25 92 THR A CA 1
ATOM 749 C C . THR A 1 92 ? -5.206 18.546 -27.990 1.00 44.25 92 THR A C 1
ATOM 751 O O . THR A 1 92 ? -5.835 17.896 -27.158 1.00 44.25 92 THR A O 1
ATOM 754 N N . GLN A 1 93 ? -4.757 19.773 -27.719 1.00 41.34 93 GLN A N 1
ATOM 755 C CA . GLN A 1 93 ? -5.481 20.677 -26.823 1.00 41.34 93 GLN A CA 1
ATOM 756 C C . GLN A 1 93 ? -5.946 21.850 -27.681 1.00 41.34 93 GLN A C 1
ATOM 758 O O . GLN A 1 93 ? -5.182 22.744 -28.034 1.00 41.34 93 GLN A O 1
ATOM 763 N N . SER A 1 94 ? -7.208 21.775 -28.085 1.00 39.59 94 SER A N 1
ATOM 764 C CA . SER A 1 94 ? -7.980 22.884 -28.630 1.00 39.59 94 SER A CA 1
ATOM 765 C C . SER A 1 94 ? -9.370 22.777 -28.017 1.00 39.59 94 SER A C 1
ATOM 767 O O . SER A 1 94 ? -10.185 21.975 -28.467 1.00 39.59 94 SER A O 1
ATOM 769 N N . ALA A 1 95 ? -9.583 23.532 -26.945 1.00 37.16 95 ALA A N 1
ATOM 770 C CA . ALA A 1 95 ? -10.869 24.062 -26.510 1.00 37.16 95 ALA A CA 1
ATOM 771 C C . ALA A 1 95 ? -10.580 25.261 -25.603 1.00 37.16 95 ALA A C 1
ATOM 773 O O . ALA A 1 95 ? -9.786 25.079 -24.652 1.00 37.16 95 ALA A O 1
#

Radius of gyration: 17.57 Å; chains: 1; bounding box: 36×35×48 Å

Foldseek 3Di:
DDDDVVVCVVVLVQVLQLVLQVVQVVQLVPDPQHDPVVLCVVPVVCPVVVVCNVVSVSSDPCVVVSVSSCVRGNGDDRDPPSPPDDPDDDDDDDD

pLDDT: mean 87.17, std 13.88, range [37.16, 96.62]

Secondary structure (DSSP, 8-state):
----GGGGHHHHHHHHHHHHHHHHHHHHHT-TT--HHHHHHH-GGGHHHHHHHHTT-TTS--HHHHHHHTTTSPPPPPPS-SS------------